Protein AF-A0A6J6C3X3-F1 (afdb_monomer)

Nearest PDB structures (foldseek):
  3r03-assembly1_A  TM=5.774E-01  e=1.923E-01  Rhodospirillum rubrum ATCC 11170
  7ypo-assembly1_A  TM=5.157E-01  e=9.820E+00  Helicoverpa armigera nucleopolyhedrovirus
  2qlz-assembly1_A  TM=1.988E-01  e=8.143E+00  unclassified

Structure (mmCIF, N/CA/C/O backbone):
data_AF-A0A6J6C3X3-F1
#
_entry.id   AF-A0A6J6C3X3-F1
#
loop_
_atom_site.group_PDB
_atom_site.id
_atom_site.type_symbol
_atom_site.label_atom_id
_atom_site.label_alt_id
_atom_site.label_comp_id
_atom_site.label_asym_id
_atom_site.label_entity_id
_atom_site.label_seq_id
_atom_site.pdbx_PDB_ins_code
_atom_site.Cartn_x
_atom_site.Cartn_y
_atom_site.Cartn_z
_atom_site.occupancy
_atom_site.B_iso_or_equiv
_atom_site.auth_seq_id
_atom_site.auth_comp_id
_atom_site.auth_asym_id
_atom_site.auth_atom_id
_atom_site.pdbx_PDB_model_num
ATOM 1 N N . MET A 1 1 ? -10.081 15.992 -3.583 1.00 62.56 1 MET A N 1
ATOM 2 C CA . MET A 1 1 ? -9.851 14.535 -3.576 1.00 62.56 1 MET A CA 1
ATOM 3 C C . MET A 1 1 ? -9.260 14.211 -4.920 1.00 62.56 1 MET A C 1
ATOM 5 O O . MET A 1 1 ? -9.790 14.728 -5.895 1.00 62.56 1 MET A O 1
ATOM 9 N N . GLU A 1 2 ? -8.151 13.487 -4.963 1.00 57.88 2 GLU A N 1
ATOM 10 C CA . GLU A 1 2 ? -7.481 13.196 -6.231 1.00 57.88 2 GLU A CA 1
ATOM 11 C C . GLU A 1 2 ? -7.871 11.788 -6.699 1.00 57.88 2 GLU A C 1
ATOM 13 O O . GLU A 1 2 ? -7.868 10.847 -5.902 1.00 57.88 2 GLU A O 1
ATOM 18 N N . GLU A 1 3 ? -8.307 11.722 -7.959 1.00 72.50 3 GLU A N 1
ATOM 19 C CA . GLU A 1 3 ? -8.652 10.570 -8.814 1.00 72.50 3 GLU A CA 1
ATOM 20 C C . GLU A 1 3 ? -9.701 9.541 -8.332 1.00 72.50 3 GLU A C 1
ATOM 22 O O . GLU A 1 3 ? -10.472 9.054 -9.154 1.00 72.50 3 GLU A O 1
ATOM 27 N N . THR A 1 4 ? -9.797 9.225 -7.035 1.00 7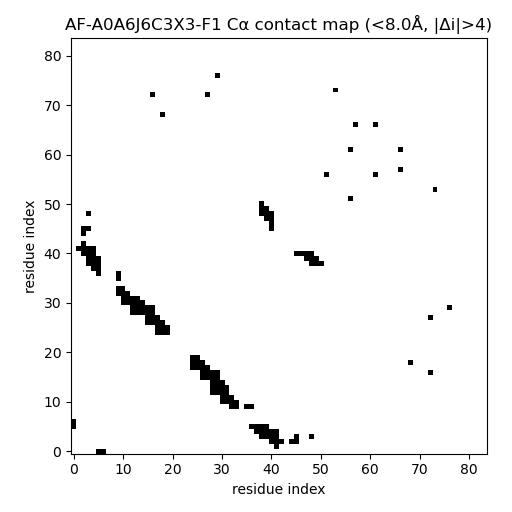3.62 4 THR A N 1
ATOM 28 C CA . THR A 1 4 ? -10.492 8.008 -6.542 1.00 73.62 4 THR A CA 1
ATOM 29 C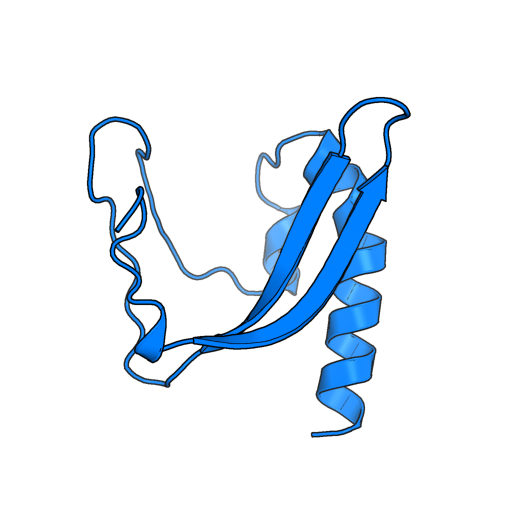 C . THR A 1 4 ? -11.799 8.218 -5.778 1.00 73.62 4 THR A C 1
ATOM 31 O O . THR A 1 4 ? -12.453 7.250 -5.390 1.00 73.62 4 THR A O 1
ATOM 34 N N . GLY A 1 5 ? -12.185 9.455 -5.475 1.00 77.25 5 GLY A N 1
ATOM 35 C CA . GLY A 1 5 ? -13.428 9.718 -4.731 1.00 77.25 5 GLY A CA 1
ATOM 36 C C . GLY A 1 5 ? -13.302 9.499 -3.227 1.00 77.25 5 GLY A C 1
ATOM 37 O O . GLY A 1 5 ? -14.229 9.817 -2.482 1.00 77.25 5 GLY A O 1
ATOM 38 N N . ILE A 1 6 ? -12.156 8.992 -2.768 1.00 83.62 6 ILE A N 1
ATOM 39 C CA . ILE A 1 6 ? -11.965 8.553 -1.393 1.00 83.62 6 ILE A CA 1
ATOM 40 C C . ILE A 1 6 ? -11.660 9.746 -0.486 1.00 83.62 6 ILE A C 1
ATOM 42 O O . ILE A 1 6 ? -10.698 10.493 -0.690 1.00 83.62 6 ILE A O 1
ATOM 46 N N . LYS A 1 7 ? -12.472 9.902 0.563 1.00 84.06 7 LYS A N 1
ATOM 47 C CA . LYS A 1 7 ? -12.235 10.890 1.617 1.00 84.06 7 LYS A CA 1
ATOM 48 C C . LYS A 1 7 ? -11.225 10.351 2.620 1.00 84.06 7 LYS A C 1
ATOM 50 O O . LYS A 1 7 ? -11.386 9.247 3.130 1.00 84.06 7 LYS A O 1
ATOM 55 N N . ALA A 1 8 ? -10.234 11.169 2.968 1.00 84.19 8 ALA A N 1
ATOM 56 C CA . ALA A 1 8 ? -9.209 10.800 3.943 1.00 84.19 8 ALA A CA 1
ATOM 57 C C . ALA A 1 8 ? -9.785 10.456 5.330 1.00 84.19 8 ALA A C 1
ATOM 59 O O . ALA A 1 8 ? -9.209 9.641 6.034 1.00 84.19 8 ALA A O 1
ATOM 60 N N . GLU A 1 9 ? -10.929 11.035 5.709 1.00 87.06 9 GLU A N 1
ATOM 61 C CA . GLU A 1 9 ? -11.620 10.733 6.973 1.00 87.06 9 GLU A CA 1
ATOM 62 C C . GLU A 1 9 ? -12.146 9.291 7.062 1.00 87.06 9 GLU A C 1
ATOM 64 O O . GLU A 1 9 ? -12.322 8.783 8.165 1.00 87.06 9 GLU A O 1
ATOM 69 N N . ASN A 1 10 ? -12.328 8.617 5.921 1.00 88.88 10 ASN A N 1
ATOM 70 C CA . ASN A 1 10 ? -12.766 7.221 5.859 1.00 88.88 10 ASN A CA 1
ATOM 71 C C . ASN A 1 10 ? -11.587 6.232 5.906 1.00 88.88 10 ASN A C 1
ATOM 73 O O . ASN A 1 10 ? -11.791 5.023 5.795 1.00 88.88 10 ASN A O 1
ATOM 77 N N . LEU A 1 11 ? -10.353 6.732 6.020 1.00 90.69 11 LEU A N 1
ATOM 78 C CA . LEU A 1 11 ? -9.133 5.936 6.042 1.00 90.69 11 LEU A CA 1
ATOM 79 C C . LEU A 1 11 ? -8.361 6.173 7.340 1.00 90.69 11 LEU A C 1
ATOM 81 O O . LEU A 1 11 ? -8.114 7.307 7.746 1.00 90.69 11 LEU A O 1
ATOM 85 N N . SER A 1 12 ? -7.885 5.092 7.950 1.00 92.88 12 SER A N 1
ATOM 86 C CA . SER A 1 12 ? -6.911 5.144 9.039 1.00 92.88 12 SER A CA 1
ATOM 87 C C . SER A 1 12 ? -5.608 4.500 8.580 1.00 92.88 12 SER A C 1
ATOM 89 O O . SER A 1 12 ? -5.526 3.281 8.451 1.00 92.88 12 SER A O 1
ATOM 91 N N . ALA A 1 13 ? -4.595 5.314 8.277 1.00 94.19 13 ALA A N 1
ATOM 92 C CA . ALA A 1 13 ? -3.286 4.811 7.865 1.00 94.19 13 ALA A CA 1
ATOM 93 C C . ALA A 1 13 ? -2.615 4.043 9.013 1.00 94.19 13 ALA A C 1
ATOM 95 O O . ALA A 1 13 ? -2.491 4.561 10.123 1.00 94.19 13 ALA A O 1
ATOM 96 N N . VAL A 1 14 ? -2.155 2.825 8.728 1.00 96.38 14 VAL A N 1
ATOM 97 C CA . VAL A 1 14 ? -1.533 1.926 9.715 1.00 96.38 14 VAL A CA 1
ATOM 98 C C . VAL A 1 14 ? -0.065 1.643 9.416 1.00 96.38 14 VAL A C 1
ATOM 100 O O . VAL A 1 14 ? 0.700 1.340 10.329 1.00 96.38 14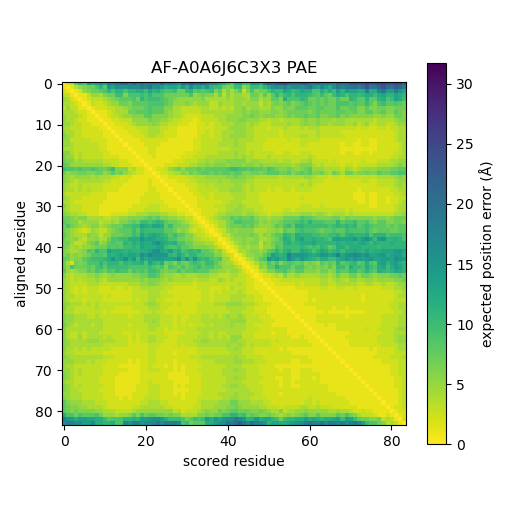 VAL A O 1
ATOM 103 N N . HIS A 1 15 ? 0.355 1.761 8.155 1.00 96.81 15 HIS A N 1
ATOM 104 C CA . HIS A 1 15 ? 1.743 1.550 7.758 1.00 96.81 15 HIS A CA 1
ATOM 105 C C . HIS A 1 15 ? 2.066 2.271 6.444 1.00 96.81 15 HIS A C 1
ATOM 107 O O . HIS A 1 15 ? 1.181 2.484 5.617 1.00 96.81 15 HIS A O 1
ATOM 113 N N . THR A 1 16 ? 3.345 2.579 6.222 1.00 97.75 16 THR A N 1
ATOM 114 C CA . THR A 1 16 ? 3.847 3.065 4.932 1.00 97.75 16 THR A CA 1
ATOM 115 C C . THR A 1 16 ? 5.070 2.258 4.526 1.00 97.75 16 THR A C 1
ATOM 117 O O . THR A 1 16 ? 6.098 2.311 5.199 1.00 97.75 16 THR A O 1
ATOM 120 N N . PHE A 1 17 ? 4.961 1.544 3.409 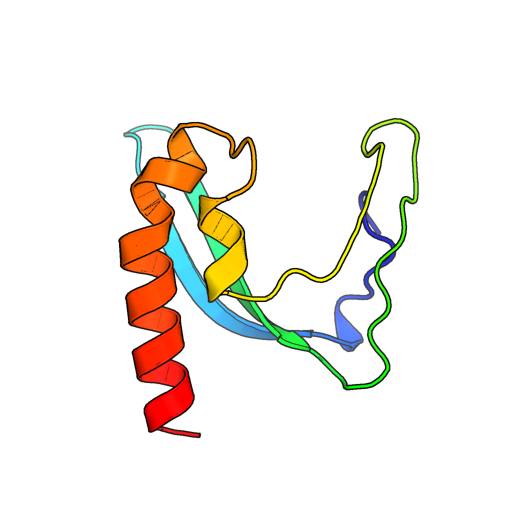1.00 97.50 17 PHE A N 1
ATOM 121 C CA . PHE A 1 17 ? 6.086 0.883 2.759 1.00 97.50 17 PHE A CA 1
ATOM 122 C C . PHE A 1 17 ? 6.730 1.842 1.754 1.00 97.50 17 PHE A C 1
ATOM 124 O O . PHE A 1 17 ? 6.025 2.478 0.967 1.00 97.50 17 PHE A O 1
ATOM 131 N N . VAL A 1 18 ? 8.059 1.945 1.775 1.00 97.25 18 VAL A N 1
ATOM 132 C CA . VAL A 1 18 ? 8.819 2.841 0.895 1.00 97.25 18 VAL A CA 1
ATOM 133 C C . VAL A 1 18 ? 9.780 2.027 0.042 1.00 97.25 18 VAL A C 1
ATOM 135 O O . VAL A 1 18 ? 10.661 1.351 0.569 1.00 97.25 18 VAL A O 1
ATOM 138 N N . ASP A 1 19 ? 9.628 2.155 -1.272 1.00 95.69 19 ASP A N 1
ATOM 139 C CA . ASP A 1 19 ? 10.549 1.634 -2.279 1.00 95.69 19 ASP A CA 1
ATOM 140 C C . ASP A 1 19 ? 11.447 2.784 -2.767 1.00 95.69 19 ASP A C 1
ATOM 142 O O . ASP A 1 19 ? 10.997 3.680 -3.489 1.00 95.69 19 ASP A O 1
ATOM 146 N N . ASP A 1 20 ? 12.691 2.821 -2.280 1.00 94.94 20 ASP A N 1
ATOM 147 C CA . ASP A 1 20 ? 13.655 3.907 -2.504 1.00 94.94 20 ASP A CA 1
ATOM 148 C C . ASP A 1 20 ? 14.546 3.630 -3.729 1.00 94.94 20 ASP A C 1
ATOM 150 O O . ASP A 1 20 ? 15.337 2.684 -3.754 1.00 94.94 20 ASP A O 1
ATOM 154 N N . HIS A 1 21 ? 14.467 4.516 -4.726 1.00 92.31 21 HIS A N 1
ATOM 155 C CA . HIS A 1 21 ? 15.211 4.445 -5.991 1.00 92.31 21 HIS A CA 1
ATOM 156 C C . HIS A 1 21 ? 16.370 5.448 -6.068 1.00 92.31 21 HIS A C 1
ATOM 158 O O . HIS A 1 21 ? 16.834 5.785 -7.158 1.00 92.31 21 HIS A O 1
ATOM 164 N N . LYS A 1 22 ? 16.874 5.917 -4.919 1.00 91.81 22 LYS A N 1
ATOM 165 C CA . LYS A 1 22 ? 18.006 6.850 -4.785 1.00 91.81 22 LYS A CA 1
ATOM 166 C C . LYS A 1 22 ? 17.795 8.154 -5.558 1.00 91.81 22 LYS A C 1
ATOM 168 O O . LYS A 1 22 ? 18.406 8.400 -6.596 1.00 91.81 22 LYS A O 1
ATOM 173 N N . GLY A 1 23 ? 16.965 9.024 -4.990 1.00 94.12 23 GLY A N 1
ATOM 174 C CA . GLY A 1 23 ? 16.644 10.352 -5.532 1.00 94.12 23 GLY A CA 1
ATOM 175 C C . GLY A 1 23 ? 15.149 10.558 -5.764 1.00 94.12 23 GLY A C 1
ATOM 176 O O . GLY A 1 23 ? 14.703 11.697 -5.871 1.00 94.12 23 GLY A O 1
ATOM 177 N N . TRP A 1 24 ? 14.381 9.471 -5.778 1.00 95.00 24 TRP A N 1
ATOM 178 C CA . TRP A 1 24 ? 12.922 9.453 -5.725 1.00 95.00 24 TRP A CA 1
ATOM 179 C C . TRP A 1 24 ? 12.458 8.116 -5.119 1.00 95.00 24 TRP A C 1
ATOM 181 O O . TRP A 1 24 ? 13.252 7.177 -5.022 1.00 95.00 24 TRP A O 1
ATOM 191 N N . SER A 1 25 ? 11.199 8.028 -4.688 1.00 94.62 25 SER A N 1
ATOM 192 C CA . SER A 1 25 ? 10.633 6.807 -4.105 1.00 94.62 25 SER A CA 1
ATOM 193 C C . SER A 1 25 ? 9.158 6.622 -4.451 1.00 94.62 25 SER A C 1
ATOM 195 O O . SER A 1 25 ? 8.444 7.595 -4.712 1.00 94.62 25 SER A O 1
ATOM 197 N N . TYR A 1 26 ? 8.695 5.371 -4.400 1.00 95.06 26 TYR A N 1
ATOM 198 C CA . TYR A 1 26 ? 7.271 5.054 -4.291 1.00 95.06 26 TYR A CA 1
ATOM 199 C C . TYR A 1 26 ? 6.911 4.816 -2.823 1.00 95.06 26 TYR A C 1
ATOM 201 O O . TYR A 1 26 ? 7.601 4.080 -2.120 1.00 95.06 26 TYR A O 1
ATOM 209 N N . SER A 1 27 ? 5.814 5.419 -2.362 1.00 95.19 27 SER A N 1
ATOM 210 C CA . SER A 1 27 ? 5.241 5.148 -1.038 1.00 95.19 27 SER A CA 1
ATOM 211 C C . SER A 1 27 ? 3.915 4.416 -1.197 1.00 95.19 27 SER A C 1
ATOM 213 O O . SER A 1 27 ? 2.986 4.953 -1.795 1.00 95.19 27 SER A O 1
ATOM 215 N N . THR A 1 28 ? 3.816 3.210 -0.643 1.00 95.75 28 THR A N 1
ATOM 216 C CA . THR A 1 28 ? 2.545 2.486 -0.519 1.00 95.75 28 THR A CA 1
ATOM 217 C C . THR A 1 28 ? 2.026 2.669 0.898 1.00 95.75 28 THR A C 1
ATOM 219 O O . THR A 1 28 ? 2.609 2.146 1.849 1.00 95.75 28 THR A O 1
ATOM 222 N N . VAL A 1 29 ? 0.941 3.428 1.048 1.00 94.94 29 VAL A N 1
ATOM 223 C CA . VAL A 1 29 ? 0.266 3.616 2.337 1.00 94.94 29 VAL A CA 1
ATOM 224 C C . VAL A 1 29 ? -0.776 2.518 2.507 1.00 94.94 29 VAL A C 1
ATOM 226 O O . VAL A 1 29 ? -1.675 2.371 1.683 1.00 94.94 29 VAL A O 1
ATOM 229 N N . ILE A 1 30 ? -0.652 1.755 3.586 1.00 95.50 30 ILE A N 1
ATOM 230 C CA . ILE A 1 30 ? -1.608 0.726 3.984 1.00 95.50 30 ILE A CA 1
ATOM 231 C C . ILE A 1 30 ? -2.522 1.356 5.030 1.00 95.50 30 ILE A C 1
ATOM 233 O O . ILE A 1 30 ? -2.051 1.920 6.022 1.00 95.50 30 ILE A O 1
ATOM 237 N N . ALA A 1 31 ? -3.827 1.278 4.800 1.00 93.81 31 ALA A N 1
ATOM 238 C CA . ALA A 1 31 ? -4.831 1.896 5.648 1.00 93.81 31 ALA A CA 1
ATOM 239 C C . ALA A 1 31 ? -6.015 0.958 5.877 1.00 93.81 31 ALA A C 1
ATOM 241 O O . ALA A 1 31 ? -6.374 0.167 5.005 1.00 93.81 31 ALA A O 1
ATOM 242 N N . LEU A 1 32 ? -6.635 1.087 7.047 1.00 93.00 32 LEU A N 1
ATOM 243 C CA . LEU A 1 32 ? -7.947 0.520 7.323 1.00 93.00 32 LEU A CA 1
ATOM 244 C C . LEU A 1 32 ? -9.005 1.440 6.715 1.00 93.00 32 LEU A C 1
ATOM 246 O O . LEU A 1 32 ? -8.982 2.649 6.949 1.00 93.00 32 LEU A O 1
ATOM 250 N N . ALA A 1 33 ? -9.905 0.859 5.931 1.00 91.56 33 ALA A N 1
ATOM 251 C CA . ALA A 1 33 ? -11.040 1.551 5.343 1.00 91.56 33 ALA A CA 1
ATOM 252 C C . ALA A 1 33 ? -12.287 1.353 6.208 1.00 91.56 33 ALA A C 1
ATOM 254 O O . ALA A 1 33 ? -12.526 0.250 6.705 1.00 91.56 33 ALA A O 1
ATOM 255 N N . ASP A 1 34 ? -13.091 2.406 6.356 1.00 89.50 34 ASP A N 1
ATOM 256 C CA . ASP A 1 34 ? -14.454 2.262 6.866 1.00 89.50 34 ASP A CA 1
ATOM 257 C C . ASP A 1 34 ? -15.283 1.347 5.942 1.00 89.50 34 ASP A C 1
ATOM 259 O O . ASP A 1 34 ? -15.075 1.310 4.727 1.00 89.50 34 ASP A O 1
ATOM 263 N N . SER A 1 35 ? -16.241 0.615 6.513 1.00 82.69 35 SER A N 1
ATOM 264 C CA . SER A 1 35 ? -17.165 -0.244 5.763 1.00 82.69 35 SER A CA 1
ATOM 265 C C . SER A 1 35 ? -17.995 0.492 4.704 1.00 82.69 35 SER A C 1
A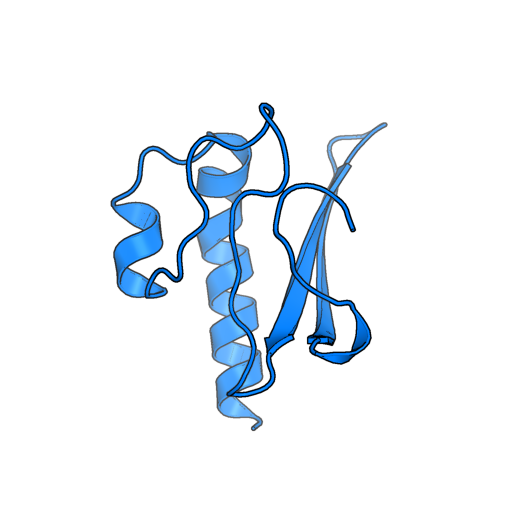TOM 267 O O . SER A 1 35 ? -18.442 -0.140 3.749 1.00 82.69 35 SER A O 1
ATOM 269 N N . GLU A 1 36 ? -18.197 1.801 4.857 1.00 80.50 36 GLU A N 1
ATOM 270 C CA . GLU A 1 36 ? -18.931 2.654 3.916 1.00 80.50 36 GLU A CA 1
ATOM 271 C C . GLU A 1 36 ? -18.026 3.268 2.830 1.00 80.50 36 GLU A C 1
ATOM 273 O O . GLU A 1 36 ? -18.471 4.103 2.040 1.00 80.50 36 GLU A O 1
ATOM 278 N N . LEU A 1 37 ? -16.739 2.898 2.776 1.00 82.38 37 LEU A N 1
ATOM 279 C CA . LEU A 1 37 ? -15.811 3.452 1.794 1.00 82.38 37 LEU A CA 1
ATOM 280 C C . LEU A 1 37 ? -16.075 2.886 0.391 1.00 82.38 37 LEU A C 1
ATOM 282 O O . LEU A 1 37 ? -15.736 1.746 0.067 1.00 82.38 37 LEU A O 1
ATOM 286 N N . GLU A 1 38 ? -16.593 3.744 -0.484 1.00 79.12 38 GLU A N 1
ATOM 287 C CA . GLU A 1 38 ? -16.730 3.479 -1.916 1.00 79.12 38 GLU A CA 1
ATOM 288 C C . GLU A 1 38 ? -15.782 4.376 -2.724 1.00 79.12 38 GLU A C 1
ATOM 290 O O . GLU A 1 38 ? -15.840 5.605 -2.648 1.00 79.12 38 GLU A O 1
ATOM 295 N N . GLY A 1 39 ? -14.896 3.754 -3.508 1.00 76.69 39 GLY A N 1
ATOM 296 C CA . GLY A 1 39 ? -14.051 4.446 -4.482 1.00 76.69 39 GLY A CA 1
ATOM 297 C C . GLY A 1 39 ? -14.732 4.525 -5.849 1.00 76.69 39 GLY A C 1
ATOM 298 O O . GLY A 1 39 ? -15.381 3.570 -6.272 1.00 76.69 39 GLY A O 1
ATOM 299 N N . HIS A 1 40 ? -14.573 5.648 -6.543 1.00 76.31 40 HIS A N 1
ATOM 300 C CA . HIS A 1 40 ? -15.056 5.860 -7.908 1.00 76.31 40 HIS A CA 1
ATOM 301 C C . HIS A 1 40 ? -14.125 6.818 -8.658 1.00 76.31 40 HIS A C 1
ATOM 303 O O . HIS A 1 40 ? -13.480 7.667 -8.048 1.00 76.31 40 HIS A O 1
ATOM 309 N N . GLU A 1 41 ? -14.065 6.695 -9.981 1.00 76.69 41 GLU A N 1
ATOM 310 C CA . GLU A 1 41 ? -13.347 7.644 -10.839 1.00 76.69 41 GLU A CA 1
ATOM 311 C C . GLU A 1 41 ? -13.873 9.071 -10.617 1.00 76.69 41 GLU A C 1
ATOM 313 O O . GLU A 1 41 ? -15.083 9.315 -10.651 1.00 76.69 41 GLU A O 1
ATOM 318 N N . LEU A 1 42 ? -12.964 10.017 -10.371 1.00 73.69 42 LEU A N 1
ATOM 319 C CA . LEU A 1 42 ? -13.298 11.437 -10.204 1.00 73.69 42 LEU A CA 1
ATOM 320 C C . LEU A 1 42 ? -12.943 12.310 -11.408 1.00 73.69 42 LEU A C 1
ATOM 322 O O . LEU A 1 42 ? -13.433 13.439 -11.491 1.00 73.69 42 LEU A O 1
ATOM 326 N N . ASN A 1 43 ? -12.048 11.853 -12.279 1.00 73.81 43 ASN A N 1
ATOM 327 C CA . ASN A 1 43 ? -11.525 12.630 -13.396 1.00 73.81 43 ASN A CA 1
ATOM 328 C C . ASN A 1 43 ? -11.056 11.716 -14.535 1.00 73.81 43 ASN A C 1
ATOM 330 O O . ASN A 1 43 ? -10.942 10.509 -14.365 1.00 73.81 43 ASN A O 1
ATOM 334 N N . ASP A 1 44 ? -10.722 12.323 -15.674 1.00 76.38 44 ASP A N 1
ATOM 335 C CA . ASP A 1 44 ? -10.300 11.611 -16.888 1.00 76.38 44 ASP A CA 1
ATOM 336 C C . ASP A 1 44 ? -8.931 10.901 -16.763 1.00 76.38 44 ASP A C 1
ATOM 338 O O . ASP A 1 44 ? -8.446 10.317 -17.734 1.00 76.38 44 ASP A O 1
ATOM 342 N N . GLU A 1 45 ? -8.270 10.975 -15.602 1.00 78.62 45 GLU A N 1
ATOM 343 C CA . GLU A 1 45 ? -6.963 10.351 -15.364 1.00 78.62 45 GLU A CA 1
ATOM 344 C C . GLU A 1 45 ? -7.093 8.872 -14.963 1.00 78.62 45 GLU A C 1
ATOM 346 O O . GLU A 1 45 ? -6.145 8.106 -15.144 1.00 78.62 45 GLU A O 1
ATOM 351 N N . SER A 1 46 ? -8.271 8.441 -14.490 1.00 80.50 46 SER A N 1
ATOM 352 C CA . SER A 1 46 ? -8.483 7.116 -13.895 1.00 80.50 46 SER A CA 1
ATOM 353 C C . SER A 1 46 ? -9.669 6.358 -14.505 1.00 80.50 46 SER A C 1
ATOM 355 O O . SER A 1 46 ? -10.744 6.339 -13.938 1.00 80.50 46 SER A O 1
ATOM 357 N N . HIS A 1 47 ? -9.457 5.596 -15.581 1.00 81.31 47 HIS A N 1
ATOM 358 C CA . HIS A 1 47 ? -10.524 4.844 -16.277 1.00 81.31 47 HIS A CA 1
ATOM 359 C C . HIS A 1 47 ? -11.393 3.891 -15.425 1.00 81.31 47 HIS A C 1
ATOM 361 O O . HIS A 1 47 ? -12.475 3.495 -15.861 1.00 81.31 47 HIS A O 1
ATOM 367 N N . GLU A 1 48 ? -10.893 3.411 -14.284 1.00 84.62 48 GLU A N 1
ATOM 368 C CA . GLU A 1 48 ? -11.625 2.519 -13.383 1.00 84.62 48 GLU A CA 1
ATOM 369 C C . GLU A 1 48 ? -11.030 2.586 -11.970 1.00 84.62 48 GLU A C 1
ATOM 371 O O . GLU A 1 48 ? -9.812 2.547 -11.792 1.00 84.62 48 GLU A O 1
ATOM 376 N N . VAL A 1 49 ? -11.899 2.575 -10.955 1.00 86.38 49 VAL A N 1
ATOM 377 C CA . VAL A 1 49 ? -11.537 2.339 -9.551 1.00 86.38 49 VAL A CA 1
ATOM 378 C C . VAL A 1 49 ? -12.377 1.180 -9.031 1.00 86.38 49 VAL A C 1
ATOM 380 O O . VAL A 1 49 ? -13.599 1.178 -9.176 1.00 86.38 49 VAL A O 1
ATOM 383 N N . ARG A 1 50 ? -11.735 0.178 -8.420 1.00 87.25 50 ARG A N 1
ATOM 384 C CA . ARG A 1 50 ? -12.437 -0.982 -7.855 1.00 87.25 50 ARG A CA 1
ATOM 385 C C . ARG A 1 50 ? -11.708 -1.616 -6.683 1.00 87.25 50 ARG A C 1
ATOM 387 O O . ARG A 1 50 ? -10.482 -1.598 -6.601 1.00 87.25 50 ARG A O 1
ATOM 394 N N . TRP A 1 51 ? -12.484 -2.285 -5.840 1.00 90.19 51 TRP A N 1
ATOM 395 C CA . TRP A 1 51 ? -11.970 -3.177 -4.811 1.00 90.19 51 TRP A CA 1
ATOM 396 C C . TRP A 1 51 ? -11.512 -4.503 -5.420 1.00 90.19 51 TRP A C 1
ATOM 398 O O . TRP A 1 51 ? -12.239 -5.151 -6.177 1.00 90.19 51 TRP A O 1
ATOM 408 N N . VAL A 1 52 ? -10.298 -4.922 -5.073 1.00 93.50 52 VAL A N 1
ATOM 409 C CA . VAL A 1 52 ? -9.687 -6.169 -5.542 1.00 93.50 52 VAL A CA 1
ATOM 410 C C . VAL A 1 52 ? -9.294 -6.985 -4.323 1.00 93.50 52 VAL A C 1
ATOM 412 O O . VAL A 1 52 ? -8.665 -6.467 -3.403 1.00 93.50 52 VAL A O 1
ATOM 415 N N . LYS A 1 53 ? -9.656 -8.270 -4.308 1.00 95.19 53 LYS A N 1
ATOM 416 C CA . LYS A 1 53 ? -9.170 -9.188 -3.274 1.00 95.19 53 LYS A CA 1
ATOM 417 C C . LYS A 1 53 ? -7.660 -9.322 -3.391 1.00 95.19 53 LYS A C 1
ATOM 419 O O . LYS A 1 53 ? -7.139 -9.407 -4.499 1.00 95.19 53 LYS A O 1
ATOM 424 N N . PHE A 1 54 ? -6.973 -9.426 -2.262 1.00 95.50 54 PHE A N 1
ATOM 425 C CA . PHE A 1 54 ? -5.515 -9.520 -2.240 1.00 95.50 54 PHE A CA 1
ATOM 426 C C . PHE A 1 54 ? -4.966 -10.666 -3.106 1.00 95.50 54 PHE A C 1
ATOM 428 O O . PHE A 1 54 ? -4.031 -10.451 -3.875 1.00 95.50 54 PHE A O 1
ATOM 435 N N . ASP A 1 55 ? -5.613 -11.833 -3.079 1.00 95.12 55 ASP A N 1
ATOM 436 C CA . ASP A 1 55 ? -5.226 -12.998 -3.890 1.00 95.12 55 ASP A CA 1
ATOM 437 C C . ASP A 1 55 ? -5.416 -12.793 -5.403 1.00 95.12 55 ASP A C 1
ATOM 439 O O . ASP A 1 55 ? -4.804 -13.490 -6.213 1.00 95.12 55 ASP A O 1
ATOM 443 N N . ASP A 1 56 ? -6.247 -11.829 -5.806 1.00 97.38 56 ASP A N 1
ATOM 444 C CA . ASP A 1 56 ? -6.499 -11.515 -7.212 1.00 97.38 56 ASP A CA 1
ATOM 445 C C . ASP A 1 56 ? -5.588 -10.396 -7.748 1.00 97.38 56 ASP A C 1
ATOM 447 O O . ASP A 1 56 ? -5.542 -10.188 -8.962 1.00 97.38 56 ASP A O 1
ATOM 451 N N . VAL A 1 57 ? -4.828 -9.696 -6.893 1.00 96.81 57 VAL A N 1
ATOM 452 C CA . VAL A 1 57 ? -3.981 -8.551 -7.292 1.00 96.81 57 VAL A CA 1
ATOM 453 C C . VAL A 1 57 ? -2.954 -8.950 -8.352 1.00 96.81 57 VAL A C 1
ATOM 455 O O . VAL A 1 57 ? -2.833 -8.288 -9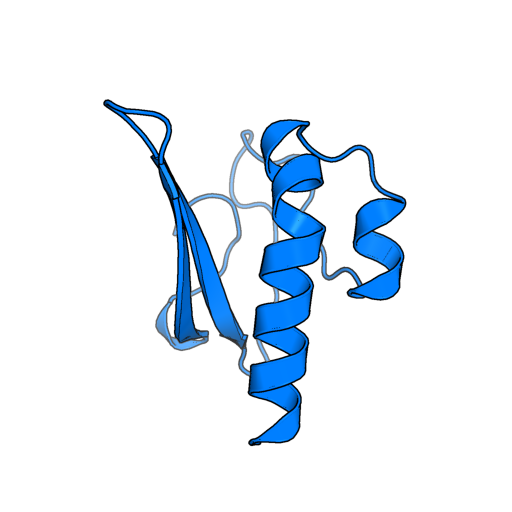.381 1.00 96.81 57 VAL A O 1
ATOM 458 N N . THR A 1 58 ? -2.267 -10.078 -8.166 1.00 96.25 58 THR A N 1
ATOM 459 C CA . THR A 1 58 ? -1.225 -10.561 -9.095 1.00 96.25 58 THR A CA 1
ATOM 460 C C . THR A 1 58 ? -1.773 -11.051 -10.436 1.00 96.25 58 THR A C 1
ATOM 462 O O . THR A 1 58 ? -1.001 -11.342 -11.349 1.00 96.25 58 THR A O 1
ATOM 465 N N . ARG A 1 59 ? -3.100 -11.134 -10.581 1.00 96.88 59 ARG A N 1
ATOM 466 C CA . ARG A 1 59 ? -3.779 -11.525 -11.824 1.00 96.88 59 ARG A CA 1
ATOM 467 C C . ARG A 1 59 ? -4.070 -10.329 -12.732 1.00 96.88 59 ARG A C 1
ATOM 469 O O . ARG A 1 59 ? -4.564 -10.522 -13.841 1.00 96.88 59 ARG A O 1
ATOM 476 N N . LEU A 1 60 ? -3.815 -9.110 -12.257 1.00 96.56 60 LEU A N 1
ATOM 477 C CA . LEU A 1 60 ? -4.054 -7.869 -12.985 1.00 96.56 60 LEU A CA 1
ATOM 478 C C . LEU A 1 60 ? -2.812 -7.423 -13.770 1.00 96.56 60 LEU A C 1
ATOM 480 O O . LEU A 1 60 ? -1.695 -7.809 -13.422 1.00 96.56 60 LEU A O 1
ATOM 484 N N . PRO A 1 61 ? -2.973 -6.588 -14.814 1.00 95.62 61 PRO A N 1
ATOM 485 C CA . PRO A 1 61 ? -1.850 -5.974 -15.520 1.00 95.62 61 PRO A CA 1
ATOM 486 C C . PRO A 1 61 ? -1.230 -4.853 -14.668 1.00 95.62 61 PRO A C 1
ATOM 488 O O . PRO A 1 61 ? -1.429 -3.668 -14.926 1.00 95.62 61 PRO A O 1
ATOM 491 N N . LEU A 1 62 ? -0.517 -5.233 -13.610 1.00 95.88 62 LEU A N 1
ATOM 492 C CA . LEU A 1 62 ? 0.083 -4.300 -12.658 1.00 95.88 62 LEU A CA 1
ATOM 493 C C . LEU A 1 62 ? 1.219 -3.489 -13.295 1.00 95.88 62 LEU A C 1
ATOM 495 O O . LEU A 1 62 ? 1.975 -3.994 -14.129 1.00 95.88 62 LEU A O 1
ATOM 499 N N . HIS A 1 63 ? 1.402 -2.252 -12.825 1.00 94.31 63 HIS A N 1
ATOM 500 C CA . HIS A 1 63 ? 2.616 -1.497 -13.119 1.00 94.31 63 HIS A CA 1
ATOM 501 C C . HIS A 1 63 ? 3.847 -2.295 -12.638 1.00 94.31 63 HIS A C 1
ATOM 503 O O . HIS A 1 63 ? 3.836 -2.760 -11.493 1.00 94.31 63 HIS A O 1
ATOM 509 N N . PRO A 1 64 ? 4.918 -2.447 -13.446 1.00 93.75 64 PRO A N 1
ATOM 510 C CA . PRO A 1 64 ? 6.035 -3.336 -13.117 1.00 9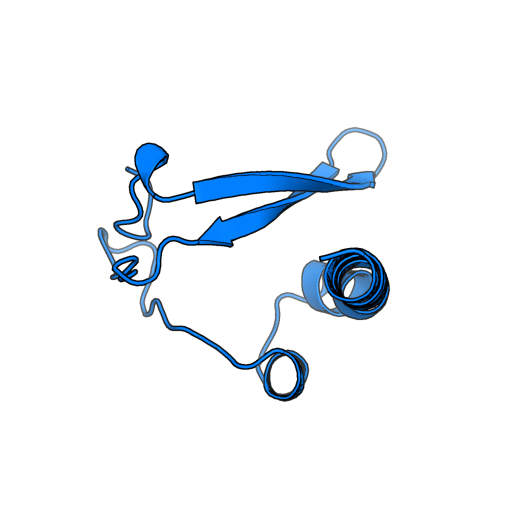3.75 64 PRO A CA 1
ATOM 511 C C . PRO A 1 64 ? 6.667 -3.083 -11.744 1.00 93.75 64 PRO A C 1
ATOM 513 O O . PRO A 1 64 ? 6.954 -4.035 -11.024 1.00 93.75 64 PRO A O 1
ATOM 516 N N . SER A 1 65 ? 6.828 -1.815 -11.347 1.00 91.69 65 SER A N 1
ATOM 517 C CA . SER A 1 65 ? 7.387 -1.470 -10.031 1.00 91.69 65 SER A CA 1
ATOM 518 C C . SER A 1 65 ? 6.479 -1.894 -8.876 1.00 91.69 65 SER A C 1
ATOM 520 O O . SER A 1 65 ? 6.970 -2.375 -7.864 1.00 91.69 65 SER A O 1
ATOM 522 N N . PHE A 1 66 ? 5.156 -1.778 -9.030 1.00 95.12 66 PHE A N 1
ATOM 523 C CA . PHE A 1 66 ? 4.219 -2.232 -8.000 1.00 95.12 66 PHE A CA 1
ATOM 524 C C . PHE A 1 66 ? 4.144 -3.761 -7.948 1.00 95.12 66 PHE A C 1
ATOM 526 O O . PHE A 1 66 ? 4.119 -4.349 -6.873 1.00 95.12 66 PHE A O 1
ATOM 533 N N . ALA A 1 67 ? 4.183 -4.429 -9.106 1.00 96.56 67 ALA A N 1
ATOM 534 C CA . ALA A 1 67 ? 4.242 -5.888 -9.165 1.00 96.56 67 ALA A CA 1
ATOM 535 C C . ALA A 1 67 ? 5.483 -6.446 -8.445 1.00 96.56 67 ALA A C 1
ATOM 537 O O . ALA A 1 67 ? 5.395 -7.482 -7.790 1.00 96.56 67 ALA A O 1
ATOM 538 N N . ALA A 1 68 ? 6.625 -5.755 -8.558 1.00 95.88 68 ALA A N 1
ATOM 539 C CA . ALA A 1 68 ? 7.873 -6.142 -7.908 1.00 95.88 68 ALA A CA 1
ATOM 540 C C . ALA A 1 68 ? 7.811 -6.016 -6.376 1.00 95.88 68 ALA A C 1
ATOM 542 O O . ALA A 1 68 ? 8.323 -6.895 -5.687 1.00 95.88 68 ALA A O 1
ATOM 543 N N . THR A 1 69 ? 7.162 -4.971 -5.856 1.00 97.38 69 THR A N 1
ATOM 544 C CA . THR A 1 69 ? 7.054 -4.703 -4.409 1.00 97.38 69 THR A CA 1
ATOM 545 C C . THR A 1 69 ? 5.855 -5.386 -3.747 1.00 97.38 69 THR A C 1
ATOM 547 O O . THR A 1 69 ? 5.818 -5.541 -2.525 1.00 97.38 69 THR A O 1
ATOM 550 N N . TRP A 1 70 ? 4.875 -5.857 -4.528 1.00 97.56 70 TRP A N 1
ATOM 551 C CA . TRP A 1 70 ? 3.664 -6.504 -4.013 1.00 97.56 70 TRP A CA 1
ATOM 552 C C . TRP A 1 70 ? 3.918 -7.640 -3.003 1.00 97.56 70 TRP A C 1
ATOM 554 O O . TRP A 1 70 ? 3.227 -7.661 -1.985 1.00 97.56 70 TRP A O 1
ATOM 564 N N . PRO A 1 71 ? 4.882 -8.566 -3.193 1.00 97.69 71 PRO A N 1
ATOM 565 C CA . PRO A 1 71 ? 5.136 -9.622 -2.209 1.00 97.69 71 PRO A CA 1
ATOM 566 C C . PRO A 1 71 ? 5.542 -9.091 -0.825 1.00 97.69 71 PRO A C 1
ATOM 568 O O . PRO A 1 71 ? 5.160 -9.664 0.195 1.00 97.69 71 PRO A O 1
ATOM 571 N N . GLU A 1 72 ? 6.294 -7.990 -0.778 1.00 97.94 72 GLU A N 1
ATOM 572 C CA . GLU A 1 72 ? 6.754 -7.359 0.465 1.00 97.94 72 GLU A CA 1
ATOM 573 C C . GLU A 1 72 ? 5.600 -6.618 1.143 1.00 97.94 72 GLU A C 1
ATOM 575 O O . GLU A 1 72 ? 5.376 -6.783 2.344 1.00 97.94 72 GLU A O 1
ATOM 580 N N . VAL A 1 73 ? 4.805 -5.889 0.355 1.00 97.56 73 VAL A N 1
ATOM 581 C CA . VAL A 1 73 ? 3.572 -5.241 0.819 1.00 97.56 73 VAL A CA 1
ATOM 582 C C . VAL A 1 73 ? 2.580 -6.274 1.362 1.00 97.56 73 VAL A C 1
AT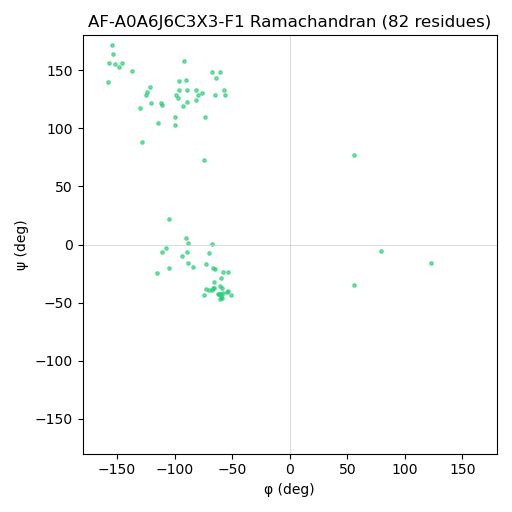OM 584 O O . VAL A 1 73 ? 2.034 -6.075 2.446 1.00 97.56 73 VAL A O 1
ATOM 587 N N . ARG A 1 74 ? 2.370 -7.404 0.669 1.00 97.75 74 ARG A N 1
ATOM 588 C CA . ARG A 1 74 ? 1.456 -8.465 1.126 1.00 97.75 74 ARG A CA 1
ATOM 589 C C . ARG A 1 74 ? 1.895 -9.047 2.462 1.00 97.75 74 ARG A C 1
ATOM 591 O O . ARG A 1 74 ? 1.052 -9.205 3.336 1.00 97.75 74 ARG A O 1
ATOM 598 N N . LYS A 1 75 ? 3.194 -9.293 2.643 1.00 97.75 75 LYS A N 1
ATOM 599 C CA . LYS A 1 75 ? 3.731 -9.784 3.916 1.00 97.75 75 LYS A CA 1
ATOM 600 C C . LYS A 1 75 ? 3.443 -8.816 5.068 1.00 97.75 75 LYS A C 1
ATOM 602 O O . LYS A 1 75 ? 3.051 -9.257 6.142 1.00 97.75 75 LYS A O 1
ATOM 607 N N . ILE A 1 76 ? 3.604 -7.511 4.844 1.00 97.38 76 ILE A N 1
ATOM 608 C CA . ILE A 1 76 ? 3.265 -6.492 5.850 1.00 97.38 76 ILE A CA 1
ATOM 609 C C . ILE A 1 76 ? 1.766 -6.540 6.174 1.00 97.38 76 ILE A C 1
ATOM 611 O O . ILE A 1 76 ? 1.396 -6.471 7.342 1.00 97.38 76 ILE A O 1
ATOM 615 N N . ILE A 1 77 ? 0.904 -6.690 5.163 1.00 96.50 77 ILE A N 1
ATOM 616 C CA . ILE A 1 77 ? -0.545 -6.837 5.374 1.00 96.50 77 ILE A CA 1
ATOM 617 C C . ILE A 1 77 ? -0.847 -8.085 6.216 1.00 96.50 77 ILE A C 1
ATOM 619 O O . ILE A 1 77 ? -1.576 -7.970 7.194 1.00 96.50 77 ILE A O 1
ATOM 623 N N . ASP A 1 78 ? -0.250 -9.239 5.900 1.00 96.31 78 ASP A N 1
ATOM 624 C CA . ASP A 1 78 ? -0.427 -10.480 6.673 1.00 96.31 78 ASP A CA 1
ATOM 625 C C . ASP A 1 78 ? -0.022 -10.299 8.151 1.00 96.31 78 ASP A C 1
ATOM 627 O O . ASP A 1 78 ? -0.706 -10.771 9.060 1.00 96.31 78 ASP A O 1
ATOM 631 N N . GLU A 1 79 ? 1.088 -9.599 8.405 1.00 95.69 79 GLU A N 1
ATOM 632 C CA . GLU A 1 79 ? 1.570 -9.301 9.760 1.00 95.69 79 GLU A CA 1
ATOM 633 C C . GLU A 1 79 ? 0.620 -8.364 10.522 1.00 95.69 79 GLU A C 1
ATOM 635 O O . GLU A 1 79 ? 0.410 -8.553 11.722 1.00 95.69 79 GLU A O 1
ATOM 640 N N . LEU A 1 80 ? 0.024 -7.385 9.836 1.00 93.38 80 LEU A N 1
ATOM 641 C CA . LEU A 1 80 ? -0.968 -6.473 10.410 1.00 93.38 80 LEU A CA 1
ATOM 642 C C . LEU A 1 80 ? -2.301 -7.180 10.702 1.00 93.38 80 LEU A C 1
ATOM 644 O O . LEU A 1 80 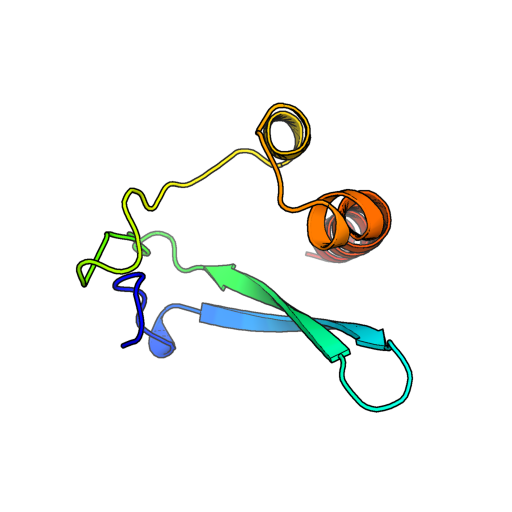? -2.904 -6.919 11.740 1.00 93.38 80 LEU A O 1
ATOM 648 N N . GLU A 1 81 ? -2.745 -8.091 9.832 1.00 89.56 81 GLU A N 1
ATOM 649 C CA . GLU A 1 81 ? -3.957 -8.896 10.052 1.00 89.56 81 GLU A CA 1
ATOM 650 C C . GLU A 1 81 ? -3.799 -9.848 11.248 1.00 89.56 81 GLU A C 1
ATOM 652 O O . GLU A 1 81 ? -4.761 -10.097 11.967 1.00 89.56 81 GLU A O 1
ATOM 657 N N . ALA A 1 82 ? -2.590 -10.353 11.507 1.00 86.75 82 ALA A N 1
ATOM 658 C CA . ALA A 1 82 ? -2.335 -11.282 12.609 1.00 86.75 82 ALA A CA 1
ATOM 659 C C . ALA A 1 82 ? -2.376 -10.642 14.012 1.00 86.75 82 ALA A C 1
ATOM 661 O O . ALA A 1 82 ? -2.446 -11.368 15.008 1.00 86.75 82 ALA A O 1
ATOM 662 N N . ILE A 1 83 ? -2.286 -9.311 14.106 1.00 77.50 83 ILE A N 1
ATOM 663 C CA . ILE A 1 83 ? -2.291 -8.562 15.376 1.00 77.50 83 ILE A CA 1
ATOM 664 C C . ILE A 1 83 ? -3.595 -7.789 15.629 1.00 77.50 83 ILE A C 1
ATOM 666 O O . ILE A 1 83 ? -3.713 -7.155 16.681 1.00 77.50 83 ILE A O 1
ATOM 670 N N . ALA A 1 84 ? -4.533 -7.822 14.677 1.00 67.06 84 ALA A N 1
ATOM 671 C CA . ALA A 1 84 ? -5.867 -7.229 14.775 1.00 67.06 84 ALA A CA 1
ATOM 672 C C . ALA A 1 84 ? -6.873 -8.216 15.392 1.00 67.06 84 ALA A C 1
ATOM 674 O O . ALA A 1 84 ? -7.728 -7.751 16.182 1.00 67.06 84 ALA A O 1
#

pLDDT: mean 89.41, std 9.08, range [57.88, 97.94]

Sequence (84 aa):
MEETGIKAENLSAVHTFVDDHKGWSYSTVIALADSELEGHELNDESHEVRWVKFDDVTRLPLHPSFAATWPEVRKIIDELEAIA

Mean predicted aligned error: 4.61 Å

Organism: NCBI:txid449393

Radius of gyration: 13.86 Å; Cα contacts (8 Å, |Δi|>4): 81; chains: 1; bounding box: 37×28×32 Å

Foldseek 3Di:
DPFWPFDCVQWAFDDWDWDDPDPDIDIDTDTDGHPPTDTATDDPPHPGDDDDDLVCPLVDPDDPVCNVCSVVVVVVVVVVVVVD

InterPro domains:
  IPR015797 NUDIX hydrolase-like domain superfamily [SSF55811] (1-75)

Solvent-accessible surface area (backbone atoms only — not comparable to full-atom values): 5469 Å² total; per-residue (Å²): 119,80,50,36,59,57,58,70,89,46,45,47,79,78,50,75,50,76,53,77,68,82,93,54,68,51,74,51,74,43,59,51,66,44,94,83,66,66,59,34,56,66,48,96,90,33,98,74,52,81,92,71,58,77,90,53,54,85,77,48,96,58,60,70,72,57,59,70,46,41,68,61,54,49,51,52,50,54,58,52,62,75,74,109

Secondary structure (DSSP, 8-state):
--SS---GGGEEEEEEEEEE-SS-EEEEEEEEEPTT------STT-S------GGGGGGS---HHHHHHHHHHHHHHHHHHTT-